Protein AF-A0A941YBX8-F1 (afdb_monomer_lite)

Secondary structure (DSSP, 8-state):
--HHHHHHHHHHH-TTPPS--SSS----GGGS----SSHHHHHHHHHHTT-HHHHHHHHGGGTTSHHHHHHHHHHHHHHT-HHHHHHHHHHTHHHHHHHT--HHHHHHHHHH-S-HHHHSHHHHHHHHHHHHHHHHHHH-

Foldseek 3Di:
DALVVVVVV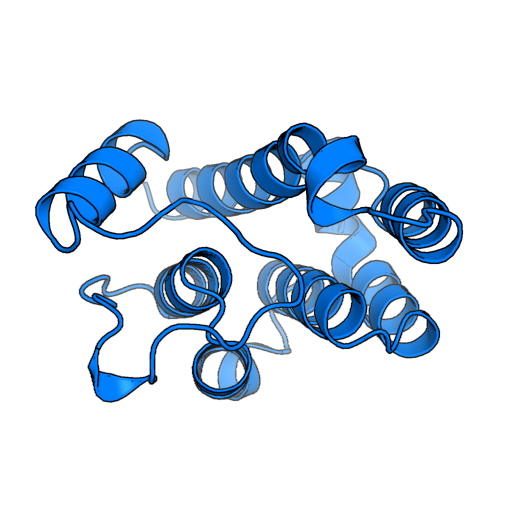QCVLPVPQDWDDLADDFDDLVSQPLVDPDLLSSLLSCNRRVNLPSNCVSLVVVLVDLLSLQSVLSSCLSVVVLVVSVVSVVSNVVLCVQLVHDSNVVSVVSNPDPCCRVPVVVVSVSVSSSSVRVVVVVVD

pLDDT: mean 90.09, std 10.06, range [51.22, 98.38]

Structure (mmCIF, N/CA/C/O backbone):
data_AF-A0A941YBX8-F1
#
_entry.id   AF-A0A941YBX8-F1
#
loop_
_atom_site.group_PDB
_atom_site.id
_atom_site.type_symbol
_atom_site.label_atom_id
_atom_site.label_alt_id
_atom_site.label_comp_id
_atom_site.label_asym_id
_atom_site.label_entity_id
_atom_site.label_seq_id
_atom_site.pdbx_PDB_ins_code
_atom_site.Cartn_x
_atom_site.Cartn_y
_atom_site.Cartn_z
_atom_site.occupancy
_atom_site.B_iso_or_equiv
_atom_site.auth_seq_id
_atom_site.auth_comp_id
_atom_site.auth_asym_id
_atom_site.auth_atom_id
_atom_site.pdbx_PDB_model_num
ATOM 1 N N . MET A 1 1 ? -17.442 2.614 5.579 1.00 88.06 1 MET A N 1
ATOM 2 C CA . MET A 1 1 ? -16.886 3.106 4.300 1.00 88.06 1 MET A CA 1
ATOM 3 C C . MET A 1 1 ? -16.225 1.933 3.589 1.00 88.06 1 MET A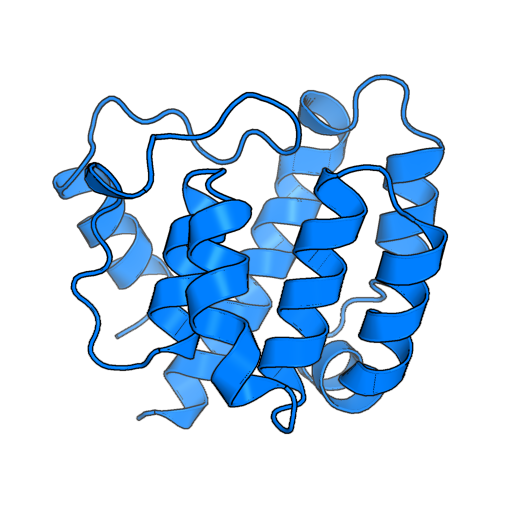 C 1
ATOM 5 O O . MET A 1 1 ? -15.488 1.201 4.234 1.00 88.06 1 MET A O 1
ATOM 9 N N . THR A 1 2 ? -16.488 1.719 2.302 1.00 93.25 2 THR A N 1
ATOM 10 C CA . THR A 1 2 ? -15.805 0.712 1.471 1.00 93.25 2 THR A CA 1
ATOM 11 C C . THR A 1 2 ? -14.582 1.314 0.778 1.00 93.25 2 THR A C 1
ATOM 13 O O . THR A 1 2 ? -14.502 2.527 0.587 1.00 93.25 2 THR A O 1
ATOM 16 N N . VAL A 1 3 ? -13.649 0.476 0.312 1.00 93.88 3 VAL A N 1
ATOM 17 C CA . VAL A 1 3 ? -12.524 0.959 -0.513 1.00 93.88 3 VAL A CA 1
ATOM 18 C C . VAL A 1 3 ? -13.006 1.656 -1.796 1.00 93.88 3 VAL A C 1
ATOM 20 O O . VAL A 1 3 ? -12.366 2.588 -2.275 1.00 93.88 3 VAL A O 1
ATOM 23 N N . GLY A 1 4 ? -14.160 1.248 -2.339 1.00 93.38 4 GLY A N 1
ATOM 24 C CA . GLY A 1 4 ? -14.779 1.898 -3.496 1.00 93.38 4 GLY A CA 1
ATOM 25 C C . GLY A 1 4 ? -15.273 3.313 -3.190 1.00 93.38 4 GLY A C 1
ATOM 26 O O . GLY A 1 4 ? -15.066 4.214 -4.000 1.00 93.38 4 GLY A O 1
ATOM 27 N N . GLU A 1 5 ? -15.874 3.514 -2.015 1.00 93.50 5 GLU A N 1
ATOM 28 C CA . GLU A 1 5 ? -16.304 4.833 -1.531 1.00 93.50 5 GLU A CA 1
ATOM 29 C C . GLU A 1 5 ? -15.100 5.746 -1.285 1.00 93.50 5 GLU A C 1
ATOM 31 O O . GLU A 1 5 ? -15.079 6.859 -1.806 1.00 93.50 5 GLU A O 1
ATOM 36 N N . LEU A 1 6 ? -14.055 5.246 -0.613 1.00 92.44 6 LEU A N 1
ATOM 37 C CA . LEU A 1 6 ? -12.809 5.993 -0.422 1.00 92.44 6 LEU A CA 1
ATOM 38 C C . LEU A 1 6 ? -12.212 6.421 -1.769 1.00 92.44 6 LEU A C 1
ATOM 40 O O . LEU A 1 6 ? -11.900 7.588 -1.975 1.00 92.44 6 LEU A O 1
ATOM 44 N N . LEU A 1 7 ? -12.093 5.502 -2.732 1.00 91.44 7 LEU A N 1
ATOM 45 C CA . LEU A 1 7 ? -11.569 5.836 -4.059 1.00 91.44 7 LEU A CA 1
ATOM 46 C C . LEU A 1 7 ? -12.427 6.879 -4.788 1.00 91.44 7 LEU A C 1
ATOM 48 O O . LEU A 1 7 ? -11.877 7.707 -5.514 1.00 91.44 7 LEU A O 1
ATOM 52 N N . ALA A 1 8 ? -13.750 6.856 -4.617 1.00 91.62 8 ALA A N 1
ATOM 53 C CA . ALA A 1 8 ? -14.631 7.878 -5.176 1.00 91.62 8 ALA A CA 1
ATOM 54 C C . ALA A 1 8 ? -14.384 9.253 -4.532 1.00 91.62 8 ALA A C 1
ATOM 56 O O . ALA A 1 8 ? -14.283 10.245 -5.252 1.00 91.62 8 ALA A O 1
ATOM 57 N N . GLU A 1 9 ? -14.215 9.316 -3.209 1.00 91.94 9 GLU A N 1
ATOM 58 C CA . GLU A 1 9 ? -13.860 10.550 -2.499 1.00 91.94 9 GLU A CA 1
ATOM 59 C C . GLU A 1 9 ? -12.513 11.110 -2.966 1.00 91.94 9 GLU A C 1
ATOM 61 O O . GLU A 1 9 ? -12.423 12.289 -3.314 1.00 91.94 9 GLU A O 1
ATOM 66 N N . LEU A 1 10 ? -11.484 10.263 -3.065 1.00 90.25 10 LEU A N 1
ATOM 67 C CA . LEU A 1 10 ? -10.157 10.673 -3.530 1.00 90.25 10 LEU A CA 1
ATOM 68 C C . LEU A 1 10 ? -10.189 11.192 -4.975 1.00 90.25 10 LEU A C 1
ATOM 70 O O . LEU A 1 10 ? -9.556 12.204 -5.278 1.00 90.25 10 LEU A O 1
ATOM 74 N N . ARG A 1 11 ? -10.959 10.546 -5.862 1.00 88.00 11 ARG A N 1
ATOM 75 C CA . ARG A 1 11 ? -11.161 11.007 -7.248 1.00 88.00 11 ARG A CA 1
ATOM 76 C C . ARG A 1 11 ? -11.889 12.344 -7.312 1.00 88.00 11 ARG A C 1
ATOM 78 O O . ARG A 1 11 ? -11.529 13.181 -8.127 1.00 88.00 11 ARG A O 1
ATOM 85 N N . ASN A 1 12 ? -12.881 12.566 -6.453 1.00 89.75 12 ASN A N 1
ATOM 86 C CA . ASN A 1 12 ? -13.572 13.854 -6.386 1.00 89.75 12 ASN A CA 1
ATOM 87 C C . ASN A 1 12 ? -12.652 14.964 -5.855 1.00 89.75 12 ASN A C 1
ATOM 89 O O . ASN A 1 12 ? -12.717 16.092 -6.337 1.00 89.75 12 ASN A O 1
ATOM 93 N N . ALA A 1 13 ? -11.785 14.650 -4.889 1.00 87.44 13 ALA A N 1
ATOM 94 C CA . ALA A 1 13 ? -10.821 15.598 -4.337 1.00 87.44 13 ALA A CA 1
ATOM 95 C C . ALA A 1 13 ? -9.691 15.945 -5.324 1.00 87.44 13 ALA A C 1
ATOM 97 O O . ALA A 1 13 ? -9.174 17.063 -5.301 1.00 87.44 13 ALA A O 1
ATOM 98 N N . LYS A 1 14 ? -9.294 14.993 -6.178 1.00 85.81 14 LYS A N 1
ATOM 99 C CA . LYS A 1 14 ? -8.211 15.133 -7.164 1.00 85.81 14 LYS A CA 1
ATOM 100 C C . LYS A 1 14 ? -8.602 14.493 -8.509 1.00 85.81 14 LYS A C 1
ATOM 102 O O . LYS A 1 14 ? -8.088 13.426 -8.844 1.00 85.81 14 LYS A O 1
ATOM 107 N N . PRO A 1 15 ? -9.486 15.133 -9.298 1.00 81.69 15 PRO A N 1
ATOM 108 C CA . PRO A 1 15 ? -10.007 14.558 -10.544 1.00 81.69 15 PRO A CA 1
ATOM 109 C C . PRO A 1 15 ? -8.944 14.406 -11.638 1.00 81.69 15 PRO A C 1
ATOM 111 O O . PRO A 1 15 ? -9.043 13.500 -12.461 1.00 81.69 15 PRO A O 1
ATOM 114 N N . ASP A 1 16 ? -7.911 15.251 -11.614 1.00 78.12 16 ASP A N 1
ATOM 115 C CA . ASP A 1 16 ? -6.812 15.231 -12.586 1.00 78.12 16 ASP A CA 1
ATOM 116 C C . ASP A 1 16 ? -5.694 14.243 -12.211 1.00 78.12 16 ASP A C 1
ATOM 118 O O . ASP A 1 16 ? -4.711 14.101 -12.940 1.00 78.12 16 ASP A O 1
ATOM 122 N N . PHE A 1 17 ? -5.810 13.559 -11.065 1.00 71.81 17 PHE A N 1
ATOM 123 C CA . PHE A 1 17 ? -4.807 12.591 -10.646 1.00 71.81 17 PHE A CA 1
ATOM 124 C C . PHE A 1 17 ? -4.941 11.287 -11.437 1.00 71.81 17 PHE A C 1
ATOM 126 O O . PHE A 1 17 ? -5.961 10.594 -11.373 1.00 71.81 17 PHE A O 1
ATOM 133 N N . VAL A 1 18 ? -3.874 10.924 -12.146 1.00 64.88 18 VAL A N 1
ATOM 134 C CA . VAL A 1 18 ? -3.770 9.632 -12.827 1.00 64.88 18 VAL A CA 1
ATOM 135 C C . VAL A 1 18 ? -3.393 8.565 -11.791 1.00 64.88 18 VAL A C 1
ATOM 137 O O . VAL A 1 18 ? -2.388 8.737 -11.102 1.00 64.88 18 VAL A O 1
ATOM 140 N N . PRO A 1 19 ? -4.181 7.482 -11.641 1.00 61.50 19 PRO A N 1
ATOM 141 C CA . PRO A 1 19 ? -3.970 6.501 -10.587 1.00 61.50 19 PRO A CA 1
ATOM 142 C C . PRO A 1 19 ? -2.589 5.853 -10.611 1.00 61.50 19 PRO A C 1
ATOM 144 O O . PRO A 1 19 ? -2.042 5.571 -11.671 1.00 61.50 19 PRO A O 1
ATOM 147 N N . PHE A 1 20 ? -2.120 5.584 -9.394 1.00 58.66 20 PHE A N 1
ATOM 148 C CA . PHE A 1 20 ? -0.992 4.762 -8.990 1.00 58.66 20 PHE A CA 1
ATOM 149 C C . PHE A 1 20 ? 0.176 4.658 -9.991 1.00 58.66 20 PHE A C 1
ATOM 151 O O . PHE A 1 20 ? 0.223 3.746 -10.810 1.00 58.66 20 PHE A O 1
ATOM 158 N N . GLN A 1 21 ? 1.148 5.568 -9.856 1.00 61.72 21 GLN A N 1
ATOM 159 C CA . GLN A 1 21 ? 2.462 5.465 -10.496 1.00 61.72 21 GLN A CA 1
ATOM 160 C C . GLN A 1 21 ? 3.488 4.969 -9.464 1.00 61.72 21 GLN A C 1
ATOM 162 O O . GLN A 1 21 ? 3.851 5.730 -8.565 1.00 61.72 21 GLN A O 1
ATOM 167 N N . PRO A 1 22 ? 3.912 3.695 -9.524 1.00 55.44 22 PRO A N 1
ATOM 168 C CA . PRO A 1 22 ? 4.816 3.113 -8.538 1.00 55.44 22 PRO A CA 1
ATOM 169 C C . PRO A 1 22 ? 6.157 3.848 -8.376 1.00 55.44 22 PRO A C 1
ATOM 171 O O . PRO A 1 22 ? 6.640 3.889 -7.246 1.00 55.44 22 PRO A O 1
ATOM 174 N N . TYR A 1 23 ? 6.720 4.452 -9.438 1.00 55.50 23 TYR A N 1
ATOM 175 C CA . TYR A 1 23 ? 8.088 5.018 -9.430 1.00 55.50 23 TYR A CA 1
ATOM 176 C C . TYR A 1 23 ? 8.222 6.494 -9.861 1.00 55.50 23 TYR A C 1
ATOM 178 O O . TYR A 1 23 ? 9.337 7.016 -9.920 1.00 55.50 23 TYR A O 1
ATOM 186 N N . VAL A 1 24 ? 7.129 7.198 -10.165 1.00 56.12 24 VAL A N 1
ATOM 187 C CA . VAL A 1 24 ? 7.177 8.628 -10.533 1.00 56.12 24 VAL A CA 1
ATOM 188 C C . VAL A 1 24 ? 7.023 9.497 -9.286 1.00 56.12 24 VAL A C 1
ATOM 190 O O . VAL A 1 24 ? 6.292 9.135 -8.369 1.00 56.12 24 VAL A O 1
ATOM 193 N N . CYS A 1 25 ? 7.719 10.644 -9.265 1.00 51.22 25 CYS A N 1
ATOM 194 C CA . CYS A 1 25 ? 7.599 11.691 -8.246 1.00 51.22 25 CYS A CA 1
ATOM 195 C C . CYS A 1 25 ? 6.118 11.942 -7.926 1.00 51.22 25 CYS A C 1
ATOM 197 O O . CYS A 1 25 ? 5.393 12.499 -8.755 1.00 51.22 25 CYS A O 1
ATOM 199 N N . GLY A 1 26 ? 5.665 11.466 -6.765 1.00 63.38 26 GLY A N 1
ATOM 200 C CA . GLY A 1 26 ? 4.279 11.620 -6.354 1.00 63.38 26 GLY A CA 1
ATOM 201 C C . GLY A 1 26 ? 3.914 13.066 -6.083 1.00 63.38 26 GLY A C 1
ATOM 202 O O . GLY A 1 26 ? 4.753 13.972 -6.103 1.00 63.38 26 GLY A O 1
ATOM 203 N N . MET A 1 27 ? 2.628 13.289 -5.815 1.00 74.25 27 MET A N 1
ATOM 204 C CA . MET A 1 27 ? 2.185 14.611 -5.384 1.00 74.25 27 MET A CA 1
ATOM 205 C C . MET A 1 27 ? 2.949 15.051 -4.126 1.00 74.25 27 MET A C 1
ATOM 207 O O . MET A 1 27 ? 3.176 14.227 -3.239 1.00 74.25 27 MET A O 1
ATOM 211 N N . PRO A 1 28 ? 3.311 16.342 -4.005 1.00 78.81 28 PRO A N 1
ATOM 212 C CA . PRO A 1 28 ? 3.857 16.871 -2.764 1.00 78.81 28 PRO A CA 1
ATOM 213 C C . PRO A 1 28 ? 2.918 16.574 -1.593 1.00 78.81 28 PRO A C 1
ATOM 215 O O . PRO A 1 28 ? 1.701 16.688 -1.731 1.00 78.81 28 PRO A O 1
ATOM 218 N N . THR A 1 29 ? 3.476 16.279 -0.420 1.00 81.38 29 THR A N 1
ATOM 219 C CA . THR A 1 29 ? 2.713 15.940 0.793 1.00 81.38 29 THR A CA 1
ATOM 220 C C . THR A 1 29 ? 1.601 16.936 1.113 1.00 81.38 29 THR A C 1
ATOM 222 O O . THR A 1 29 ? 0.499 16.534 1.475 1.00 81.38 29 THR A O 1
ATOM 225 N N . ALA A 1 30 ? 1.852 18.235 0.917 1.00 82.62 30 ALA A N 1
ATOM 226 C CA . ALA A 1 30 ? 0.874 19.299 1.158 1.00 82.62 30 ALA A CA 1
ATOM 227 C C . ALA A 1 30 ? -0.376 19.223 0.257 1.00 82.62 30 ALA A C 1
ATOM 229 O O . ALA A 1 30 ? -1.411 19.786 0.606 1.00 82.62 30 ALA A O 1
ATOM 230 N N . ASP A 1 31 ? -0.287 18.531 -0.880 1.00 83.69 31 ASP A N 1
ATOM 231 C CA . ASP A 1 31 ? -1.359 18.418 -1.865 1.00 83.69 31 ASP A CA 1
ATOM 232 C C . ASP A 1 31 ? -2.156 17.112 -1.744 1.00 83.69 31 ASP A C 1
ATOM 234 O O . ASP A 1 31 ? -3.164 16.959 -2.439 1.00 83.69 31 ASP A O 1
ATOM 238 N N . VAL A 1 32 ? -1.745 16.174 -0.887 1.00 84.31 32 VAL A N 1
ATOM 239 C CA . VAL A 1 32 ? -2.425 14.886 -0.703 1.00 84.31 32 VAL A CA 1
ATOM 240 C C . VAL A 1 32 ? -3.687 15.071 0.163 1.00 84.31 32 VAL A C 1
ATOM 242 O O . VAL A 1 32 ? -3.598 15.582 1.279 1.00 84.31 32 VAL A O 1
ATOM 245 N N . PRO A 1 33 ? -4.884 14.641 -0.288 1.00 85.50 33 PRO A N 1
ATOM 246 C CA . PRO A 1 33 ? -6.121 14.775 0.482 1.00 85.50 33 PRO A CA 1
ATOM 247 C C . PRO A 1 33 ? -6.233 13.689 1.568 1.00 85.50 33 PRO A C 1
ATOM 249 O O . PRO A 1 33 ? -6.987 12.728 1.444 1.00 85.50 33 PRO A O 1
ATOM 252 N N . THR A 1 34 ? -5.493 13.837 2.664 1.00 74.88 34 THR A N 1
ATOM 253 C CA . THR A 1 34 ? -5.409 12.849 3.757 1.00 74.88 34 THR A CA 1
ATOM 254 C C . THR A 1 34 ? -6.523 12.995 4.801 1.00 74.88 34 THR A C 1
ATOM 256 O O . THR A 1 34 ? -6.288 12.746 5.979 1.00 74.88 34 THR A O 1
ATOM 259 N N . GLY A 1 35 ? -7.720 13.453 4.423 1.00 77.56 35 GLY A N 1
ATOM 260 C CA . GLY A 1 35 ? -8.793 13.873 5.346 1.00 77.56 35 GLY A CA 1
ATOM 261 C C . GLY A 1 35 ? -9.433 12.775 6.213 1.00 77.56 35 GLY A C 1
ATOM 262 O O . GLY A 1 35 ? -10.543 12.970 6.693 1.00 77.56 35 GLY A O 1
ATOM 263 N N . HIS A 1 36 ? -8.778 11.627 6.391 1.00 86.69 36 HIS A N 1
ATOM 264 C CA . HIS A 1 36 ? -9.274 10.489 7.153 1.00 86.69 36 HIS A CA 1
ATOM 265 C C . HIS A 1 36 ? -8.701 10.481 8.583 1.00 86.69 36 HIS A C 1
ATOM 267 O O . HIS A 1 36 ? -7.505 10.698 8.776 1.00 86.69 36 HIS A O 1
ATOM 273 N N . ASP A 1 37 ? -9.521 10.176 9.590 1.00 89.50 37 ASP A N 1
ATOM 274 C CA . ASP A 1 37 ? -9.094 10.212 11.000 1.00 89.50 37 ASP A CA 1
ATOM 275 C C . ASP A 1 37 ? -8.077 9.104 11.346 1.00 89.50 37 ASP A C 1
ATOM 277 O O . ASP A 1 37 ? -7.131 9.311 12.113 1.00 89.50 37 ASP A O 1
ATOM 281 N N . ASP A 1 38 ? -8.226 7.924 10.738 1.00 93.56 38 ASP A N 1
ATOM 282 C CA . ASP A 1 38 ? -7.304 6.796 10.917 1.00 93.56 38 ASP A CA 1
ATOM 283 C C . ASP A 1 38 ? -5.924 7.056 10.264 1.00 93.56 38 ASP A C 1
ATOM 285 O O . ASP A 1 38 ? -5.851 7.243 9.045 1.00 93.56 38 ASP A O 1
ATOM 289 N N . PRO A 1 39 ? -4.814 7.047 11.030 1.00 93.50 39 PRO A N 1
ATOM 290 C CA . PRO A 1 39 ? -3.476 7.340 10.508 1.00 93.50 39 PRO A CA 1
ATOM 291 C C . PRO A 1 39 ? -2.968 6.291 9.508 1.00 93.50 39 PRO A C 1
ATOM 293 O O . PRO A 1 39 ? -2.247 6.641 8.577 1.00 93.50 39 PRO A O 1
ATOM 296 N N . MET A 1 40 ? -3.389 5.028 9.635 1.00 95.25 40 MET A N 1
ATOM 297 C CA . MET A 1 40 ? -3.028 3.985 8.672 1.00 95.25 40 MET A CA 1
ATOM 298 C C . MET A 1 40 ? -3.692 4.237 7.309 1.00 95.25 40 MET A C 1
ATOM 300 O O . MET A 1 40 ? -3.048 4.108 6.267 1.00 95.25 40 MET A O 1
ATOM 304 N N . LEU A 1 41 ? -4.956 4.672 7.292 1.00 95.94 41 LEU A N 1
ATOM 305 C CA . LEU A 1 41 ? -5.617 5.092 6.054 1.00 95.94 41 LEU A CA 1
ATOM 306 C C . LEU A 1 41 ? -5.017 6.379 5.475 1.00 95.94 41 LEU A C 1
ATOM 308 O O . LEU A 1 41 ? -4.870 6.464 4.258 1.00 95.94 41 LEU A O 1
ATOM 312 N N . ARG A 1 42 ? -4.569 7.334 6.303 1.00 95.31 42 ARG A N 1
ATOM 313 C CA . ARG A 1 42 ? -3.800 8.497 5.817 1.00 95.31 42 ARG A CA 1
ATOM 314 C C . ARG A 1 42 ? -2.510 8.084 5.117 1.00 95.31 42 ARG A C 1
ATOM 316 O O . ARG A 1 42 ? -2.260 8.539 4.003 1.00 95.31 42 ARG A O 1
ATOM 323 N N . ALA A 1 43 ? -1.738 7.180 5.718 1.00 95.00 43 ALA A N 1
ATOM 324 C CA . ALA A 1 43 ? -0.546 6.619 5.089 1.00 95.00 43 ALA A CA 1
ATOM 325 C C . ALA A 1 43 ? -0.876 5.933 3.754 1.00 95.00 43 ALA A C 1
ATOM 327 O O . ALA A 1 43 ? -0.220 6.178 2.743 1.00 95.00 43 ALA A O 1
ATOM 328 N N . ALA A 1 44 ? -1.929 5.110 3.719 1.00 94.94 44 ALA A N 1
ATOM 329 C CA . ALA A 1 44 ? -2.349 4.432 2.497 1.00 94.94 44 ALA A CA 1
ATOM 330 C C . ALA A 1 44 ? -2.752 5.425 1.394 1.00 94.94 44 ALA A C 1
ATOM 332 O O . ALA A 1 44 ? -2.445 5.185 0.227 1.00 94.94 44 ALA A O 1
ATOM 333 N N . ILE A 1 45 ? -3.382 6.550 1.745 1.00 94.25 45 ILE A N 1
ATOM 334 C CA . ILE A 1 45 ? -3.717 7.628 0.806 1.00 94.25 45 ILE A CA 1
ATOM 335 C C . ILE A 1 45 ? -2.446 8.271 0.233 1.00 94.25 45 ILE A C 1
ATOM 337 O O . ILE A 1 45 ? -2.352 8.415 -0.984 1.00 94.25 45 ILE A O 1
ATOM 341 N N . HIS A 1 46 ? -1.446 8.592 1.060 1.00 92.50 46 HIS A N 1
ATOM 342 C CA . HIS A 1 46 ? -0.148 9.074 0.564 1.00 92.50 46 HIS A CA 1
ATOM 343 C C . HIS A 1 46 ? 0.467 8.092 -0.438 1.00 92.50 46 HIS A C 1
ATOM 345 O O . HIS A 1 46 ? 0.817 8.474 -1.554 1.00 92.50 46 HIS A O 1
ATOM 351 N N . VAL A 1 47 ? 0.476 6.801 -0.096 1.00 91.75 47 VAL A N 1
ATOM 352 C CA . VAL A 1 47 ? 0.917 5.730 -0.994 1.00 91.75 47 VAL A CA 1
ATOM 353 C C . VAL A 1 47 ? 0.103 5.723 -2.297 1.00 91.75 47 VAL A C 1
ATOM 355 O O . VAL A 1 47 ? 0.684 5.624 -3.374 1.00 91.75 47 VAL A O 1
ATOM 358 N N . TYR A 1 48 ? -1.220 5.866 -2.262 1.00 90.69 48 TYR A N 1
ATOM 359 C CA . TYR A 1 48 ? -2.045 5.923 -3.478 1.00 90.69 48 TYR A CA 1
ATOM 360 C C . TYR A 1 48 ? -1.653 7.080 -4.412 1.00 90.69 48 TYR A C 1
ATOM 362 O O . TYR A 1 48 ? -1.636 6.906 -5.632 1.00 90.69 48 TYR A O 1
ATOM 370 N N . PHE A 1 49 ? -1.286 8.227 -3.837 1.00 88.75 49 PHE A N 1
ATOM 371 C CA . PHE A 1 49 ? -0.876 9.427 -4.568 1.00 88.75 49 PHE A CA 1
ATOM 372 C C . PHE A 1 49 ? 0.624 9.505 -4.900 1.00 88.75 49 PHE A C 1
ATOM 374 O O . PHE A 1 49 ? 1.082 10.497 -5.471 1.00 88.75 49 PHE A O 1
ATOM 381 N N . GLY A 1 50 ? 1.376 8.450 -4.575 1.00 86.75 50 GLY A N 1
ATOM 382 C CA . GLY A 1 50 ? 2.810 8.355 -4.834 1.00 86.75 50 GLY A CA 1
ATOM 383 C C . GLY A 1 50 ? 3.682 9.149 -3.860 1.00 86.75 50 GLY A C 1
ATOM 384 O O . GLY A 1 50 ? 4.848 9.346 -4.156 1.00 86.75 50 GLY A O 1
ATOM 385 N N . ASP A 1 51 ? 3.155 9.622 -2.731 1.00 89.12 51 ASP A N 1
ATOM 386 C CA . ASP A 1 51 ? 3.924 10.361 -1.724 1.00 89.12 51 ASP A CA 1
ATOM 387 C C . ASP A 1 51 ? 4.533 9.401 -0.690 1.00 89.12 51 ASP A C 1
ATOM 389 O O . ASP A 1 51 ? 3.949 9.132 0.360 1.00 89.12 51 ASP A O 1
ATOM 393 N N . GLN A 1 52 ? 5.706 8.838 -0.987 1.00 88.56 52 GLN A N 1
ATOM 394 C CA . GLN A 1 52 ? 6.380 7.908 -0.072 1.00 88.56 52 GLN A CA 1
ATOM 395 C C . GLN A 1 52 ? 6.802 8.598 1.234 1.00 88.56 52 GLN A C 1
ATOM 397 O O . GLN A 1 52 ? 6.682 7.997 2.298 1.00 88.56 52 GLN A O 1
ATOM 402 N N . ASN A 1 53 ? 7.236 9.862 1.174 1.00 89.31 53 ASN A N 1
ATOM 403 C CA . ASN A 1 53 ? 7.694 10.608 2.350 1.00 89.31 53 ASN A CA 1
ATOM 404 C C . ASN A 1 53 ? 6.549 10.860 3.335 1.00 89.31 53 ASN A C 1
ATOM 406 O O . ASN A 1 53 ? 6.662 10.505 4.507 1.00 89.31 53 ASN A O 1
ATOM 410 N N . GLY A 1 54 ? 5.420 11.392 2.856 1.00 91.50 54 GLY A N 1
ATOM 411 C CA . GLY A 1 54 ? 4.243 11.580 3.702 1.00 91.50 54 GLY A CA 1
ATOM 412 C C . GLY A 1 54 ? 3.714 10.258 4.255 1.00 91.50 54 GLY A C 1
ATOM 413 O O . GLY A 1 54 ? 3.276 10.200 5.402 1.00 91.50 54 GLY A O 1
ATOM 414 N N . ALA A 1 55 ? 3.812 9.167 3.487 1.00 92.50 55 ALA A N 1
ATOM 415 C CA . ALA A 1 55 ? 3.455 7.844 3.983 1.00 92.50 55 ALA A CA 1
ATOM 416 C C . ALA A 1 55 ? 4.374 7.376 5.124 1.00 92.50 55 ALA A C 1
ATOM 418 O O . ALA A 1 55 ? 3.860 6.934 6.152 1.00 92.50 55 ALA A O 1
ATOM 419 N N . HIS A 1 56 ? 5.699 7.502 4.982 1.00 92.00 56 HIS A N 1
ATOM 420 C CA . HIS A 1 56 ? 6.660 7.175 6.046 1.00 92.00 56 HIS A CA 1
ATOM 421 C C . HIS A 1 56 ? 6.385 7.977 7.323 1.00 92.00 56 HIS A C 1
ATOM 423 O O . HIS A 1 56 ? 6.311 7.384 8.399 1.00 92.00 56 HIS A O 1
ATOM 429 N N . ASP A 1 57 ? 6.134 9.285 7.210 1.00 93.12 57 ASP A N 1
ATOM 430 C CA . ASP A 1 57 ? 5.829 10.155 8.357 1.00 93.12 57 ASP A CA 1
ATOM 431 C C . ASP A 1 57 ? 4.583 9.689 9.133 1.00 93.12 57 ASP A C 1
ATOM 433 O O . ASP A 1 57 ? 4.549 9.735 10.366 1.00 93.12 57 ASP A O 1
ATOM 437 N N . GLN A 1 58 ? 3.546 9.218 8.428 1.00 94.31 58 GLN A N 1
ATOM 438 C CA . GLN A 1 58 ? 2.344 8.671 9.068 1.00 94.31 58 GLN A CA 1
ATOM 439 C C . GLN A 1 58 ? 2.577 7.284 9.692 1.00 94.31 58 GLN A C 1
ATOM 441 O O . GLN A 1 58 ? 1.913 6.944 10.674 1.00 94.31 58 GLN A O 1
ATOM 446 N N . LEU A 1 59 ? 3.480 6.474 9.129 1.00 93.50 59 LEU A N 1
ATOM 447 C CA . LEU A 1 59 ? 3.704 5.083 9.539 1.00 93.50 59 LEU A CA 1
ATOM 448 C C . LEU A 1 59 ? 4.699 4.914 10.681 1.00 93.50 59 LEU A C 1
ATOM 450 O O . LEU A 1 59 ? 4.534 3.989 11.474 1.00 93.50 59 LEU A O 1
ATOM 454 N N . GLN A 1 60 ? 5.673 5.812 10.816 1.00 89.88 60 GLN A N 1
ATOM 455 C CA . GLN A 1 60 ? 6.680 5.756 11.875 1.00 89.88 60 GLN A CA 1
ATOM 456 C C . GLN A 1 60 ? 6.096 5.580 13.300 1.00 89.88 60 GLN A C 1
ATOM 458 O O . GLN A 1 60 ? 6.604 4.753 14.058 1.00 89.88 60 GLN A O 1
ATOM 463 N N . PRO A 1 61 ? 5.006 6.266 13.714 1.00 93.94 61 PRO A N 1
ATOM 464 C CA . PRO A 1 61 ? 4.398 6.023 15.027 1.00 93.94 61 PRO A CA 1
ATOM 465 C C . PRO A 1 61 ? 3.590 4.713 15.119 1.00 93.94 61 PRO A C 1
ATOM 467 O O . PRO A 1 61 ? 3.135 4.357 16.207 1.00 93.94 61 PRO A O 1
ATOM 470 N N . LEU A 1 62 ? 3.375 4.011 14.003 1.00 94.06 62 LEU A N 1
ATOM 471 C CA . LEU A 1 62 ? 2.526 2.824 13.885 1.00 94.06 62 LEU A CA 1
ATOM 472 C C . LEU A 1 62 ? 3.312 1.527 13.655 1.00 94.06 62 LEU A C 1
ATOM 474 O O . LEU A 1 62 ? 2.682 0.495 13.464 1.00 94.06 62 LEU A O 1
ATOM 478 N N . GLU A 1 63 ? 4.647 1.530 13.687 1.00 88.69 63 GLU A N 1
ATOM 479 C CA . GLU A 1 63 ? 5.485 0.370 13.315 1.00 88.69 63 GLU A CA 1
ATOM 480 C C . GLU A 1 63 ? 5.156 -0.934 14.072 1.00 88.69 63 GLU A C 1
ATOM 482 O O . GLU A 1 63 ? 5.385 -2.029 13.559 1.00 88.69 63 GLU A O 1
ATOM 487 N N . ALA A 1 64 ? 4.560 -0.844 15.267 1.00 91.06 64 ALA A N 1
ATOM 488 C CA . ALA A 1 64 ? 4.079 -2.005 16.023 1.00 91.06 64 ALA A CA 1
ATOM 489 C C . ALA A 1 64 ? 2.849 -2.700 15.394 1.00 91.06 64 ALA A C 1
ATOM 491 O O . ALA A 1 64 ? 2.508 -3.821 15.778 1.00 91.06 64 ALA A O 1
ATOM 492 N N . MET A 1 65 ? 2.163 -2.045 14.455 1.00 95.12 65 MET A N 1
ATOM 493 C CA . MET A 1 65 ? 1.016 -2.582 13.730 1.00 95.12 65 MET A CA 1
ATOM 494 C C . MET A 1 65 ? 1.483 -3.402 12.517 1.00 95.12 65 MET A C 1
ATOM 496 O O . MET A 1 65 ? 2.225 -2.892 11.671 1.00 95.12 65 MET A O 1
ATOM 500 N N . PRO A 1 66 ? 1.010 -4.649 12.354 1.00 96.38 66 PRO A N 1
ATOM 501 C CA . PRO A 1 66 ? 1.349 -5.461 11.188 1.00 96.38 66 PRO A CA 1
ATOM 502 C C . PRO A 1 66 ? 0.949 -4.821 9.847 1.00 96.38 66 PRO A C 1
ATOM 504 O O . PRO A 1 66 ? 1.656 -4.987 8.856 1.00 96.38 66 PRO A O 1
ATOM 507 N N . GLU A 1 67 ? -0.157 -4.073 9.799 1.00 97.19 67 GLU A N 1
ATOM 508 C CA . GLU A 1 67 ? -0.610 -3.338 8.612 1.00 97.19 67 GLU A CA 1
ATOM 509 C C . GLU A 1 67 ? 0.376 -2.232 8.221 1.00 97.19 67 GLU A C 1
ATOM 511 O O . GLU A 1 67 ? 0.670 -2.064 7.038 1.00 97.19 67 GLU A O 1
ATOM 516 N N . ALA A 1 68 ? 0.926 -1.522 9.212 1.00 96.94 68 ALA A N 1
ATOM 517 C CA . ALA A 1 68 ? 1.924 -0.481 8.993 1.00 96.94 68 ALA A CA 1
ATOM 518 C C . ALA A 1 68 ? 3.230 -1.074 8.449 1.00 96.94 68 ALA A C 1
ATOM 520 O O . ALA A 1 68 ? 3.776 -0.573 7.468 1.00 96.94 68 ALA A O 1
ATOM 521 N N . SER A 1 69 ? 3.669 -2.207 9.012 1.00 97.69 69 SER A N 1
ATOM 522 C CA . SER A 1 69 ? 4.786 -2.984 8.460 1.00 97.69 69 SER A CA 1
ATOM 523 C C . SER A 1 69 ? 4.519 -3.414 7.012 1.00 97.69 69 SER A C 1
ATOM 525 O O . SER A 1 69 ? 5.400 -3.304 6.166 1.00 97.69 69 SER A O 1
ATOM 527 N N . TYR A 1 70 ? 3.302 -3.860 6.679 1.00 98.38 70 TYR A N 1
ATOM 528 C CA . TYR A 1 70 ? 2.972 -4.233 5.299 1.00 98.38 70 TYR A CA 1
ATOM 529 C C . TYR A 1 70 ? 3.101 -3.034 4.348 1.00 98.38 70 TYR A C 1
ATOM 531 O O . TYR A 1 70 ? 3.692 -3.152 3.273 1.00 98.38 70 TYR A O 1
ATOM 539 N N . LEU A 1 71 ? 2.580 -1.867 4.742 1.00 97.31 71 LEU A N 1
ATOM 540 C CA . LEU A 1 71 ? 2.635 -0.664 3.914 1.00 97.31 71 LEU A CA 1
ATOM 541 C C . LEU A 1 71 ? 4.062 -0.114 3.768 1.00 97.31 71 LEU A C 1
ATOM 543 O O . LEU A 1 71 ? 4.411 0.318 2.673 1.00 97.31 71 LEU A O 1
ATOM 547 N N . HIS A 1 72 ? 4.918 -0.226 4.792 1.00 96.62 72 HIS A N 1
ATOM 548 C CA . HIS A 1 72 ? 6.361 0.025 4.652 1.00 96.62 72 HIS A CA 1
ATOM 549 C C . HIS A 1 72 ? 7.003 -0.875 3.592 1.00 96.62 72 HIS A C 1
ATOM 551 O O . HIS A 1 72 ? 7.791 -0.399 2.775 1.00 96.62 72 HIS A O 1
ATOM 557 N N . GLY A 1 73 ? 6.627 -2.158 3.550 1.00 96.94 73 GLY A N 1
ATOM 558 C CA . GLY A 1 73 ? 7.069 -3.076 2.500 1.00 96.94 73 GLY A CA 1
ATOM 559 C C . GLY A 1 73 ? 6.681 -2.592 1.099 1.00 96.94 73 GLY A C 1
ATOM 560 O O . GLY A 1 73 ? 7.521 -2.559 0.197 1.00 96.94 73 GLY A O 1
ATOM 561 N N . ILE A 1 74 ? 5.434 -2.135 0.922 1.00 95.81 74 ILE A N 1
ATOM 562 C CA . ILE A 1 74 ? 4.966 -1.542 -0.343 1.00 95.81 74 ILE A CA 1
ATOM 563 C C . ILE A 1 74 ? 5.809 -0.316 -0.716 1.00 95.81 74 ILE A C 1
ATOM 565 O O . ILE A 1 74 ? 6.186 -0.175 -1.881 1.00 95.81 74 ILE A O 1
ATOM 569 N N . ILE A 1 75 ? 6.099 0.565 0.245 1.00 94.25 75 ILE A N 1
ATOM 570 C CA . ILE A 1 75 ? 6.871 1.790 0.011 1.00 94.25 75 ILE A CA 1
ATOM 571 C C . ILE A 1 75 ? 8.301 1.460 -0.427 1.00 94.25 75 ILE A C 1
ATOM 573 O O . ILE A 1 75 ? 8.720 1.904 -1.492 1.00 94.25 75 ILE A O 1
ATOM 577 N N . HIS A 1 76 ? 9.022 0.611 0.305 1.00 95.00 76 HIS A N 1
ATOM 578 C CA . HIS A 1 76 ? 10.394 0.255 -0.065 1.00 95.00 76 HIS A CA 1
ATOM 579 C C . HIS A 1 76 ? 10.479 -0.481 -1.407 1.00 95.00 76 HIS A C 1
ATOM 581 O O . HIS A 1 76 ? 11.410 -0.249 -2.179 1.00 95.00 76 HIS A O 1
ATOM 587 N N . ARG A 1 77 ? 9.475 -1.300 -1.761 1.00 95.00 77 ARG A N 1
ATOM 588 C CA . ARG A 1 77 ? 9.405 -1.910 -3.100 1.00 95.00 77 ARG A CA 1
ATOM 589 C C . ARG A 1 77 ? 9.316 -0.847 -4.201 1.00 95.00 77 ARG A C 1
ATOM 591 O O . ARG A 1 77 ? 9.937 -1.002 -5.251 1.00 95.00 77 ARG A O 1
ATOM 598 N N . ARG A 1 78 ? 8.580 0.240 -3.961 1.00 89.75 78 ARG A N 1
ATOM 599 C CA . ARG A 1 78 ? 8.471 1.399 -4.868 1.00 89.75 78 ARG A CA 1
ATOM 600 C C . ARG A 1 78 ? 9.707 2.296 -4.876 1.00 89.75 78 ARG A C 1
ATOM 602 O O . ARG A 1 78 ? 9.925 3.024 -5.829 1.00 89.75 78 ARG A O 1
ATOM 609 N N . GLU A 1 79 ? 10.537 2.239 -3.847 1.00 89.69 79 GLU A N 1
ATOM 610 C CA . GLU A 1 79 ? 11.833 2.932 -3.818 1.00 89.69 79 GLU A CA 1
ATOM 611 C C . GLU A 1 79 ? 12.947 2.111 -4.495 1.00 89.69 79 GLU A C 1
ATOM 613 O O . GLU A 1 79 ? 14.055 2.60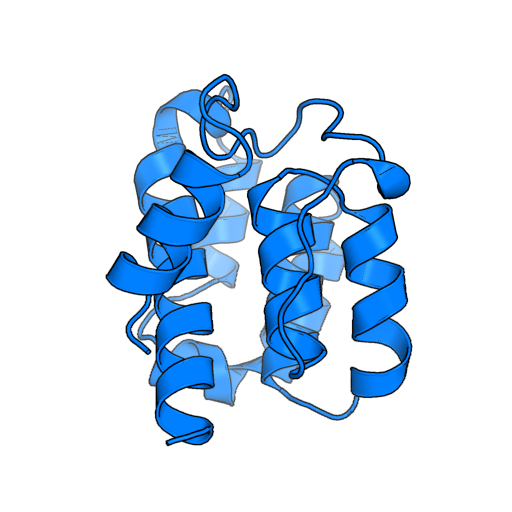6 -4.691 1.00 89.69 79 GLU A O 1
ATOM 618 N N . GLY A 1 80 ? 12.668 0.852 -4.857 1.00 91.12 80 GLY A N 1
ATOM 619 C CA . GLY A 1 80 ? 13.658 -0.089 -5.388 1.00 91.12 80 GLY A CA 1
ATOM 620 C C . GLY A 1 80 ? 14.519 -0.762 -4.311 1.00 91.12 80 GLY A C 1
ATOM 621 O O . GLY A 1 80 ? 15.433 -1.518 -4.640 1.00 91.12 80 GLY A O 1
ATOM 622 N N . ASP A 1 81 ? 14.221 -0.544 -3.026 1.00 95.19 81 ASP A N 1
ATOM 623 C CA . ASP A 1 81 ? 14.869 -1.214 -1.895 1.00 95.19 81 ASP A CA 1
ATOM 624 C C . ASP A 1 81 ? 14.183 -2.559 -1.598 1.00 95.19 81 ASP A C 1
ATOM 626 O O . ASP A 1 81 ? 13.506 -2.766 -0.587 1.00 95.19 81 ASP A O 1
ATOM 630 N N . PHE A 1 82 ? 14.326 -3.499 -2.534 1.00 96.44 82 PHE A N 1
ATOM 631 C CA . PHE A 1 82 ? 13.632 -4.792 -2.496 1.00 96.44 82 PHE A CA 1
ATOM 632 C C . PHE A 1 82 ? 14.013 -5.655 -1.288 1.00 96.44 82 PHE A C 1
ATOM 634 O O . PHE A 1 82 ? 13.185 -6.390 -0.747 1.00 96.44 82 PHE A O 1
ATOM 641 N N . TRP A 1 83 ? 15.266 -5.567 -0.835 1.00 97.75 83 TRP A N 1
ATOM 642 C CA . TRP A 1 83 ? 15.717 -6.327 0.329 1.00 97.75 83 TRP A CA 1
ATOM 643 C C . TRP A 1 83 ? 15.000 -5.868 1.602 1.00 97.75 83 TRP 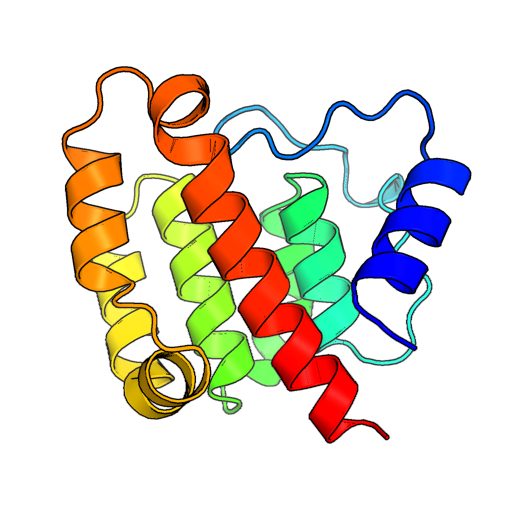A C 1
ATOM 645 O O . TRP A 1 83 ? 14.532 -6.701 2.388 1.00 97.75 83 TRP A O 1
ATOM 655 N N . ASN A 1 84 ? 14.876 -4.553 1.779 1.00 97.75 84 ASN A N 1
ATOM 656 C CA . ASN A 1 84 ? 14.191 -3.965 2.919 1.00 97.75 84 ASN A CA 1
ATOM 657 C C . ASN A 1 84 ? 12.670 -4.135 2.808 1.00 97.75 84 ASN A C 1
ATOM 659 O O . ASN A 1 84 ? 12.015 -4.467 3.794 1.00 97.75 84 ASN A O 1
ATOM 663 N N . ALA A 1 85 ? 12.110 -4.052 1.596 1.00 97.62 85 ALA A N 1
ATOM 664 C CA . ALA A 1 85 ? 10.714 -4.403 1.347 1.00 97.62 85 ALA A CA 1
ATOM 665 C C . ALA A 1 85 ? 10.389 -5.808 1.884 1.00 97.62 85 ALA A C 1
ATOM 667 O O . ALA A 1 85 ? 9.491 -5.977 2.713 1.00 97.62 85 ALA A O 1
ATOM 668 N N . ASN A 1 86 ? 11.199 -6.807 1.516 1.00 98.38 86 ASN A N 1
ATOM 669 C CA . ASN A 1 86 ? 11.042 -8.176 2.004 1.00 98.38 86 ASN A CA 1
ATOM 670 C C . ASN A 1 86 ? 11.247 -8.293 3.524 1.00 98.38 86 ASN A C 1
ATOM 672 O O . ASN A 1 86 ? 10.604 -9.121 4.169 1.00 98.38 86 ASN A O 1
ATOM 676 N N . TYR A 1 87 ? 12.108 -7.474 4.137 1.00 97.88 87 TYR A N 1
ATOM 677 C CA . TYR A 1 87 ? 12.219 -7.414 5.600 1.00 97.88 87 TYR A CA 1
ATOM 678 C C . TYR A 1 87 ? 10.896 -7.029 6.262 1.00 97.88 87 TYR A C 1
ATOM 680 O O . TYR A 1 87 ? 10.441 -7.749 7.156 1.00 97.88 87 TYR A O 1
ATOM 688 N N . TRP A 1 88 ? 10.252 -5.971 5.785 1.00 98.00 88 TRP A N 1
ATOM 689 C CA . TRP A 1 88 ? 8.972 -5.509 6.312 1.00 98.00 88 TRP A CA 1
ATOM 690 C C . TRP A 1 88 ? 7.827 -6.484 6.036 1.00 98.00 88 TRP A C 1
ATOM 692 O O . TRP A 1 88 ? 7.041 -6.792 6.936 1.00 98.00 88 TRP A O 1
ATOM 702 N N . PHE A 1 89 ? 7.782 -7.082 4.844 1.00 98.31 89 PHE A N 1
ATOM 703 C CA . PHE A 1 89 ? 6.791 -8.110 4.527 1.00 98.31 89 PHE A CA 1
ATOM 704 C C . PHE A 1 89 ? 6.903 -9.347 5.425 1.00 98.31 89 PHE A C 1
ATOM 706 O O . PHE A 1 89 ? 5.884 -9.916 5.827 1.00 98.31 89 PHE A O 1
ATOM 713 N N . ARG A 1 90 ? 8.119 -9.727 5.841 1.00 97.88 90 ARG A N 1
ATOM 714 C CA . ARG A 1 90 ? 8.307 -10.800 6.830 1.00 97.88 90 ARG A CA 1
ATOM 715 C C . ARG A 1 90 ? 7.726 -10.452 8.203 1.00 97.88 90 ARG A C 1
ATOM 717 O O . ARG A 1 90 ? 7.185 -11.351 8.848 1.00 97.88 90 ARG A O 1
ATOM 724 N N . GLN A 1 91 ? 7.780 -9.185 8.624 1.00 97.12 91 GLN A N 1
ATOM 725 C CA . GLN A 1 91 ? 7.109 -8.724 9.851 1.00 97.12 91 GLN A CA 1
ATOM 726 C C . GLN A 1 91 ? 5.578 -8.756 9.705 1.00 97.12 91 GLN A C 1
ATOM 72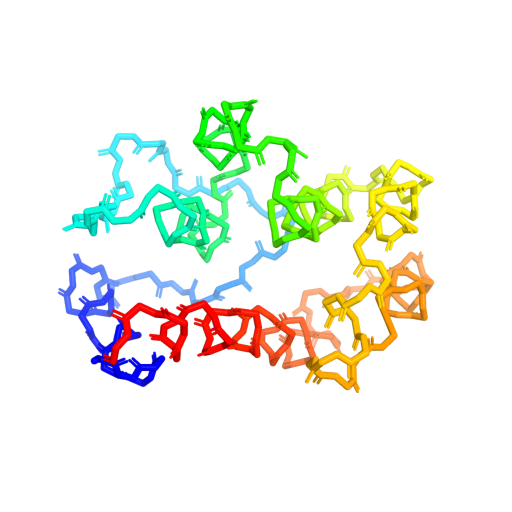8 O O . GLN A 1 91 ? 4.858 -9.039 10.660 1.00 97.12 91 GLN A O 1
ATOM 733 N N . ALA A 1 92 ? 5.073 -8.560 8.484 1.00 97.56 92 ALA A N 1
ATOM 734 C CA . ALA A 1 92 ? 3.650 -8.481 8.167 1.00 97.56 92 ALA A CA 1
ATOM 735 C C . ALA A 1 92 ? 3.026 -9.789 7.630 1.00 97.56 92 ALA A C 1
ATOM 737 O O . ALA A 1 92 ? 1.974 -9.769 6.987 1.00 97.56 92 ALA A O 1
ATOM 738 N N . ARG A 1 93 ? 3.613 -10.962 7.916 1.00 97.25 93 ARG A N 1
ATOM 739 C CA . ARG A 1 93 ? 3.110 -12.269 7.424 1.00 97.25 93 ARG A CA 1
ATOM 740 C C . ARG A 1 93 ? 1.666 -12.588 7.823 1.00 97.25 93 ARG A C 1
ATOM 742 O O . ARG A 1 93 ? 1.004 -13.395 7.171 1.00 97.25 93 ARG A O 1
ATOM 749 N N . SER A 1 94 ? 1.169 -12.040 8.931 1.00 97.81 94 SER A N 1
ATOM 750 C CA . SER A 1 94 ? -0.246 -12.173 9.313 1.00 97.81 94 SER A CA 1
ATOM 751 C C . SER A 1 94 ? -1.171 -11.402 8.371 1.00 97.81 94 SER A C 1
ATOM 753 O O . SER A 1 94 ? -2.267 -11.879 8.093 1.00 97.81 94 SER A O 1
ATOM 755 N N . ILE A 1 95 ? -0.733 -10.251 7.861 1.00 98.25 95 ILE A N 1
ATOM 756 C CA . ILE A 1 95 ? -1.490 -9.427 6.917 1.00 98.25 95 ILE A CA 1
ATOM 757 C C . ILE A 1 95 ? -1.495 -10.070 5.538 1.00 98.25 95 ILE A C 1
ATOM 759 O O . ILE A 1 95 ? -2.574 -10.284 4.998 1.00 98.25 95 ILE A O 1
ATOM 763 N N . ALA A 1 96 ? -0.329 -10.496 5.036 1.00 97.88 96 ALA A N 1
ATOM 764 C CA . ALA A 1 96 ? -0.208 -11.226 3.768 1.00 97.88 96 ALA A CA 1
ATOM 765 C C . ALA A 1 96 ? -1.202 -12.403 3.685 1.00 97.88 96 ALA A C 1
ATOM 767 O O . ALA A 1 96 ? -1.948 -12.550 2.719 1.00 97.88 96 ALA A O 1
ATOM 768 N N . ARG A 1 97 ? -1.303 -13.189 4.768 1.00 97.94 97 ARG A N 1
ATOM 769 C CA . ARG A 1 97 ? -2.262 -14.300 4.879 1.00 97.94 97 ARG A CA 1
ATOM 770 C C . ARG A 1 97 ? -3.726 -13.864 4.889 1.00 97.94 97 ARG A C 1
ATOM 772 O O . ARG A 1 97 ? -4.557 -14.583 4.350 1.00 97.94 97 ARG A O 1
ATOM 779 N N . GLN A 1 98 ? -4.051 -12.734 5.515 1.00 98.00 98 GLN A N 1
ATOM 780 C CA . GLN A 1 98 ? -5.425 -12.228 5.576 1.00 98.00 98 GLN A CA 1
ATOM 781 C C . GLN A 1 98 ? -5.900 -11.666 4.237 1.00 98.00 98 GLN A C 1
ATOM 783 O O . GLN A 1 98 ? -7.060 -11.863 3.881 1.00 98.00 98 GLN A O 1
ATOM 788 N N . ILE A 1 99 ? -5.018 -10.985 3.501 1.00 97.50 99 ILE A N 1
ATOM 789 C CA . ILE A 1 99 ? -5.353 -10.418 2.189 1.00 97.50 99 ILE A CA 1
ATOM 790 C C . ILE A 1 99 ? -5.159 -11.418 1.040 1.00 97.50 99 ILE A C 1
ATOM 792 O O . ILE A 1 99 ? -5.639 -11.173 -0.060 1.00 97.50 99 ILE A O 1
ATOM 796 N N . GLY A 1 100 ? -4.495 -12.551 1.293 1.00 97.50 100 GLY A N 1
ATOM 797 C CA . GLY A 1 100 ? -4.319 -13.631 0.319 1.00 97.50 100 GLY A CA 1
ATOM 798 C C . GLY A 1 100 ? -3.305 -13.319 -0.782 1.00 97.50 100 GLY A C 1
ATOM 799 O O . GLY A 1 100 ? -3.423 -13.861 -1.877 1.00 97.50 100 GLY A O 1
ATOM 800 N N . ILE A 1 101 ? -2.332 -12.450 -0.502 1.00 97.19 101 ILE A N 1
ATOM 801 C CA . ILE A 1 101 ? -1.297 -12.019 -1.450 1.00 97.19 101 ILE A CA 1
ATOM 802 C C . ILE A 1 101 ? 0.065 -12.410 -0.890 1.00 97.19 101 ILE A C 1
ATOM 804 O O . ILE A 1 101 ? 0.310 -12.256 0.308 1.00 97.19 101 ILE A O 1
ATOM 808 N N . ASP A 1 102 ? 0.938 -12.919 -1.758 1.00 97.94 102 ASP A N 1
ATOM 809 C CA . ASP A 1 102 ? 2.353 -13.104 -1.453 1.00 97.94 102 ASP A CA 1
ATOM 810 C C . ASP A 1 102 ? 3.128 -11.840 -1.867 1.00 97.94 102 ASP A C 1
ATOM 812 O O . ASP A 1 102 ? 3.369 -11.620 -3.059 1.00 97.94 102 ASP A O 1
ATOM 816 N N . PRO A 1 103 ? 3.488 -10.966 -0.912 1.00 97.88 103 PRO A N 1
ATOM 817 C CA . PRO A 1 103 ? 4.217 -9.754 -1.244 1.00 97.88 103 PRO A CA 1
ATOM 818 C C . PRO A 1 103 ? 5.670 -10.009 -1.649 1.00 97.88 103 PRO A C 1
ATOM 820 O O . PRO A 1 103 ? 6.237 -9.165 -2.343 1.00 97.88 103 PRO A O 1
ATOM 823 N N . GLU A 1 104 ? 6.287 -11.116 -1.219 1.00 98.00 104 GLU A N 1
ATOM 824 C CA . GLU A 1 104 ? 7.669 -11.445 -1.586 1.00 98.00 104 GLU A CA 1
ATOM 825 C C . GLU A 1 104 ? 7.701 -11.856 -3.078 1.00 98.00 104 GLU A C 1
ATOM 827 O O . GLU A 1 104 ? 8.501 -11.303 -3.832 1.00 98.00 104 GLU A O 1
ATOM 832 N N . ASP A 1 105 ? 6.738 -12.666 -3.551 1.00 98.06 105 ASP A N 1
ATOM 833 C CA . ASP A 1 105 ? 6.545 -12.970 -4.990 1.00 98.06 105 ASP A CA 1
ATOM 834 C C . ASP A 1 105 ? 6.286 -11.704 -5.822 1.00 98.06 105 ASP A C 1
ATOM 836 O O . ASP A 1 105 ? 6.940 -11.462 -6.840 1.00 98.06 105 ASP A O 1
ATOM 840 N N . LEU A 1 106 ? 5.377 -10.832 -5.369 1.00 96.62 106 LEU A N 1
ATOM 841 C CA . LEU A 1 106 ? 5.097 -9.582 -6.078 1.00 96.62 106 LEU A CA 1
ATOM 842 C C . LEU A 1 106 ? 6.330 -8.662 -6.121 1.00 96.62 106 LEU A C 1
ATOM 844 O O . LEU A 1 106 ? 6.541 -7.957 -7.106 1.00 96.62 106 LEU A O 1
ATOM 848 N N . THR A 1 107 ? 7.175 -8.698 -5.087 1.00 97.00 107 THR A N 1
ATOM 849 C CA . THR A 1 107 ? 8.462 -7.987 -5.055 1.00 97.00 107 THR A CA 1
ATOM 850 C C . THR A 1 107 ? 9.440 -8.533 -6.085 1.00 97.00 107 THR A C 1
ATOM 852 O O . THR A 1 107 ? 10.027 -7.746 -6.826 1.00 97.00 107 THR A O 1
ATOM 855 N N . GLU A 1 108 ? 9.574 -9.853 -6.194 1.00 97.19 108 GLU A N 1
ATOM 856 C CA . GLU A 1 108 ? 10.426 -10.487 -7.205 1.00 97.19 108 GLU A CA 1
ATOM 857 C C . GLU A 1 108 ? 9.957 -10.159 -8.629 1.00 97.19 108 GLU A C 1
ATOM 859 O O . GLU A 1 108 ? 10.766 -9.794 -9.485 1.00 97.19 108 GLU A O 1
ATOM 864 N N . ARG A 1 109 ? 8.642 -10.204 -8.877 1.00 96.12 109 ARG A N 1
ATOM 865 C CA . ARG A 1 109 ? 8.043 -9.841 -10.172 1.00 96.12 109 ARG A CA 1
ATOM 866 C C . ARG A 1 109 ? 8.311 -8.386 -10.540 1.00 96.12 109 ARG A C 1
ATOM 868 O O . ARG A 1 109 ? 8.631 -8.102 -11.691 1.00 96.12 109 ARG A O 1
ATOM 875 N N . VAL A 1 110 ? 8.206 -7.476 -9.573 1.00 93.56 110 VAL A N 1
ATOM 876 C CA . VAL A 1 110 ? 8.547 -6.061 -9.761 1.00 93.56 110 VAL A CA 1
ATOM 877 C C . VAL A 1 110 ? 10.035 -5.895 -10.062 1.00 93.56 110 VAL A C 1
ATOM 879 O O . VAL A 1 110 ? 10.378 -5.236 -11.038 1.00 93.56 110 VAL A O 1
ATOM 882 N N . GLN A 1 111 ? 10.914 -6.527 -9.280 1.00 94.44 111 GLN A N 1
ATOM 883 C CA . GLN A 1 111 ? 12.364 -6.450 -9.467 1.00 94.44 111 GLN A CA 1
ATOM 884 C C . GLN A 1 111 ? 12.815 -6.995 -10.833 1.00 94.44 111 GLN A C 1
ATOM 886 O O . GLN A 1 111 ? 13.774 -6.490 -11.415 1.00 94.44 111 GLN A O 1
ATOM 891 N N . ALA A 1 112 ? 12.138 -8.025 -11.345 1.00 95.19 112 ALA A N 1
ATOM 892 C CA . ALA A 1 112 ? 12.421 -8.621 -12.648 1.00 95.19 112 ALA A CA 1
ATOM 893 C C . ALA A 1 112 ? 11.771 -7.872 -13.826 1.00 95.19 112 ALA A C 1
ATOM 895 O O . ALA A 1 112 ? 12.106 -8.145 -14.982 1.00 95.19 112 ALA A O 1
ATOM 896 N N . SER A 1 113 ? 10.828 -6.963 -13.562 1.00 90.81 113 SER A N 1
ATOM 897 C CA . SER A 1 113 ? 10.079 -6.275 -14.609 1.00 90.81 113 SER A CA 1
ATOM 898 C C . SER A 1 113 ? 10.881 -5.107 -15.194 1.00 90.81 113 SER A C 1
ATOM 900 O O . SER A 1 113 ? 11.375 -4.267 -14.443 1.00 90.81 113 SER A O 1
ATOM 902 N N . PRO A 1 114 ? 10.972 -4.980 -16.531 1.00 87.62 114 PRO A N 1
ATOM 903 C CA . PRO A 1 114 ? 11.547 -3.795 -17.166 1.00 87.62 114 PRO A CA 1
ATOM 904 C C . PRO A 1 114 ? 10.623 -2.568 -17.083 1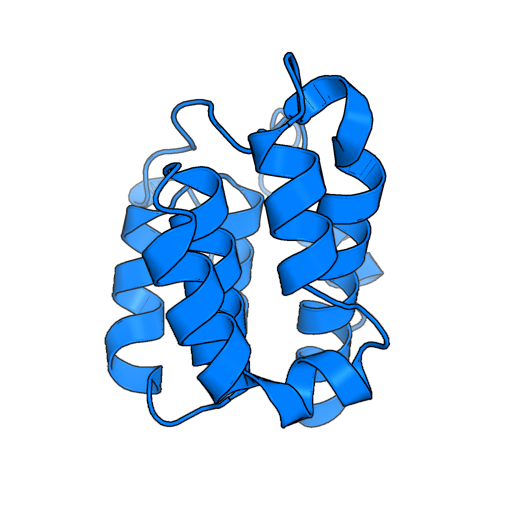.00 87.62 114 PRO A C 1
ATOM 906 O O . PRO A 1 114 ? 11.075 -1.454 -17.326 1.00 87.62 114 PRO A O 1
ATOM 909 N N . ASP A 1 115 ? 9.336 -2.781 -16.791 1.00 85.06 115 ASP A N 1
ATOM 910 C CA . ASP A 1 115 ? 8.300 -1.748 -16.741 1.00 85.06 115 ASP A CA 1
ATOM 911 C C . ASP A 1 115 ? 7.154 -2.188 -15.803 1.00 85.06 115 ASP A C 1
ATOM 913 O O . ASP A 1 115 ? 6.072 -2.592 -16.247 1.00 85.06 115 ASP A O 1
ATOM 917 N N . PRO A 1 116 ? 7.401 -2.241 -14.482 1.00 81.88 116 PRO A N 1
ATOM 918 C CA . PRO A 1 116 ? 6.400 -2.676 -13.508 1.00 81.88 116 PRO A CA 1
ATOM 919 C C . PRO A 1 116 ? 5.157 -1.774 -13.491 1.00 81.88 116 PRO A C 1
ATOM 921 O O . PRO A 1 116 ? 4.066 -2.275 -13.221 1.00 81.88 116 PRO A O 1
ATOM 924 N N . ASP A 1 117 ? 5.298 -0.493 -13.835 1.00 78.88 117 ASP A N 1
ATOM 925 C CA . ASP A 1 117 ? 4.198 0.479 -13.866 1.00 78.88 117 ASP A CA 1
ATOM 926 C C . ASP A 1 117 ? 3.138 0.092 -14.890 1.00 78.88 117 ASP A C 1
ATOM 928 O O . ASP A 1 117 ? 1.949 0.185 -14.605 1.00 78.88 117 ASP A O 1
ATOM 932 N N . ASN A 1 118 ? 3.543 -0.408 -16.056 1.00 79.81 118 ASN A N 1
ATOM 933 C CA . ASN A 1 118 ? 2.586 -0.846 -17.069 1.00 79.81 118 ASN A CA 1
ATOM 934 C C . ASN A 1 118 ? 2.195 -2.321 -16.926 1.00 79.81 118 ASN A C 1
ATOM 936 O O . ASN A 1 118 ? 1.059 -2.688 -17.222 1.00 79.81 118 ASN A O 1
ATOM 940 N N . LEU A 1 119 ? 3.117 -3.182 -16.487 1.00 83.25 119 LEU A N 1
ATOM 941 C CA . LEU A 1 119 ? 2.906 -4.635 -16.501 1.00 83.25 119 LEU A CA 1
ATOM 942 C C . LEU A 1 119 ? 2.267 -5.186 -15.223 1.00 83.25 119 LEU A C 1
ATOM 944 O O . LEU A 1 119 ? 1.699 -6.276 -15.262 1.00 83.25 119 LEU A O 1
ATOM 948 N N . LEU A 1 120 ? 2.376 -4.471 -14.099 1.00 88.06 120 LEU A N 1
ATOM 949 C CA . LEU A 1 120 ? 1.942 -4.939 -12.777 1.00 88.06 120 LEU A CA 1
ATOM 950 C C . LEU A 1 120 ? 1.016 -3.945 -12.057 1.00 88.06 120 LEU A C 1
ATOM 952 O O . LEU A 1 120 ? 0.662 -4.187 -10.903 1.00 88.06 120 LEU A O 1
ATOM 956 N N . ALA A 1 121 ? 0.601 -2.848 -12.705 1.00 87.19 121 ALA A N 1
ATOM 957 C CA . ALA A 1 121 ? -0.265 -1.833 -12.092 1.00 87.19 121 ALA A CA 1
ATOM 958 C C . ALA A 1 121 ? -1.525 -2.424 -11.447 1.00 87.19 121 ALA A C 1
ATOM 960 O O . ALA A 1 121 ? -1.853 -2.066 -10.315 1.00 87.19 121 ALA A O 1
ATOM 961 N N . ASP A 1 122 ? -2.206 -3.343 -12.135 1.00 89.81 122 ASP A N 1
ATOM 962 C CA . ASP A 1 122 ? -3.436 -3.954 -11.627 1.00 89.81 122 ASP A CA 1
ATOM 963 C C . ASP A 1 122 ? -3.185 -4.797 -10.371 1.00 89.81 122 ASP A C 1
ATOM 965 O O . ASP A 1 122 ? -3.937 -4.680 -9.402 1.00 89.81 122 ASP A O 1
ATOM 969 N N . ASP A 1 123 ? -2.106 -5.584 -10.345 1.00 92.62 123 ASP A N 1
ATOM 970 C CA . ASP A 1 123 ? -1.739 -6.418 -9.195 1.00 92.62 123 ASP A CA 1
ATOM 971 C C . ASP A 1 123 ? -1.346 -5.563 -7.986 1.00 92.62 123 ASP A C 1
ATOM 973 O O . ASP A 1 123 ? -1.811 -5.787 -6.867 1.00 92.62 123 ASP A O 1
ATOM 977 N N . LEU A 1 124 ? -0.525 -4.538 -8.209 1.00 92.88 124 LEU A N 1
ATOM 978 C CA . LEU A 1 124 ? -0.076 -3.627 -7.159 1.00 92.88 124 LEU A CA 1
ATOM 979 C C . LEU A 1 124 ? -1.235 -2.780 -6.606 1.00 92.88 124 LEU A C 1
ATOM 981 O O . LEU A 1 124 ? -1.306 -2.518 -5.402 1.00 92.88 124 LEU A O 1
ATOM 985 N N . LEU A 1 125 ? -2.174 -2.370 -7.465 1.00 92.00 125 LEU A N 1
ATOM 986 C CA . LEU A 1 125 ? -3.391 -1.685 -7.038 1.00 92.00 125 LEU A CA 1
ATOM 987 C C . LEU A 1 125 ? -4.336 -2.635 -6.291 1.00 92.00 125 LEU A C 1
ATOM 989 O O . LEU A 1 125 ? -4.957 -2.222 -5.310 1.00 92.00 125 LEU A O 1
ATOM 993 N N . ALA A 1 126 ? -4.470 -3.886 -6.735 1.00 94.81 126 ALA A N 1
ATOM 994 C CA . ALA A 1 126 ? -5.268 -4.900 -6.050 1.00 94.81 126 ALA A CA 1
ATOM 995 C C . ALA A 1 126 ? -4.713 -5.202 -4.651 1.00 94.81 126 ALA A C 1
ATOM 997 O O . ALA A 1 126 ? -5.488 -5.311 -3.697 1.00 94.81 126 ALA A O 1
ATOM 998 N N . GLU A 1 127 ? -3.390 -5.254 -4.501 1.00 96.94 127 GLU A N 1
ATOM 999 C CA . GLU A 1 127 ? -2.735 -5.404 -3.203 1.00 96.94 127 GLU A CA 1
ATOM 1000 C C . GLU A 1 127 ? -3.038 -4.230 -2.272 1.00 96.94 127 GLU A C 1
ATOM 1002 O O . GLU A 1 127 ? -3.535 -4.437 -1.161 1.00 96.94 127 GLU A O 1
ATOM 1007 N N . TRP A 1 128 ? -2.827 -2.997 -2.740 1.00 96.25 128 TRP A N 1
ATOM 1008 C CA . TRP A 1 128 ? -3.143 -1.804 -1.955 1.00 96.25 128 TRP A CA 1
ATOM 1009 C C . TRP A 1 128 ? -4.621 -1.778 -1.540 1.00 96.25 128 TRP A C 1
ATOM 1011 O O . TRP A 1 128 ? -4.934 -1.560 -0.369 1.00 96.25 128 TRP A O 1
ATOM 1021 N N . LYS A 1 129 ? -5.540 -2.074 -2.472 1.00 96.38 129 LYS A N 1
ATOM 1022 C CA . LYS A 1 129 ? -6.983 -2.132 -2.189 1.00 96.38 129 LYS A CA 1
ATOM 1023 C C . LYS A 1 129 ? -7.309 -3.174 -1.126 1.00 96.38 129 LYS A C 1
ATOM 1025 O O . LYS A 1 129 ? -8.134 -2.898 -0.264 1.00 96.38 129 LYS A O 1
ATOM 1030 N N . SER A 1 130 ? -6.673 -4.342 -1.176 1.00 97.88 130 SER A N 1
ATOM 1031 C CA . SER A 1 130 ? -6.931 -5.431 -0.229 1.00 97.88 130 SER A CA 1
ATOM 1032 C C . SER A 1 130 ? -6.468 -5.079 1.187 1.00 97.88 130 SER A C 1
ATOM 1034 O O . SER A 1 130 ? -7.174 -5.371 2.152 1.00 97.88 130 SER A O 1
ATOM 1036 N N . LEU A 1 131 ? -5.326 -4.395 1.320 1.00 97.81 131 LEU A N 1
ATOM 1037 C CA . LEU A 1 131 ? -4.844 -3.873 2.601 1.00 97.81 131 LEU A CA 1
ATOM 1038 C C . LEU A 1 131 ? -5.780 -2.795 3.170 1.00 97.81 131 LEU A C 1
ATOM 1040 O O . LEU A 1 131 ? -6.131 -2.831 4.349 1.00 97.81 131 LEU A O 1
ATOM 1044 N N . VAL A 1 132 ? -6.207 -1.850 2.330 1.00 97.06 132 VAL A N 1
ATOM 1045 C CA . VAL A 1 132 ? -7.128 -0.771 2.720 1.00 97.06 132 VAL A CA 1
ATOM 1046 C C . VAL A 1 132 ? -8.492 -1.319 3.115 1.00 97.06 132 VAL A C 1
ATOM 1048 O O . VAL A 1 132 ? -9.048 -0.911 4.130 1.00 97.06 132 VAL A O 1
ATOM 1051 N N . ASP A 1 133 ? -9.021 -2.270 2.351 1.00 97.31 133 ASP A N 1
ATOM 1052 C CA . ASP A 1 133 ? -10.292 -2.920 2.648 1.00 97.31 133 ASP A CA 1
ATOM 1053 C C . ASP A 1 133 ? -10.238 -3.714 3.961 1.00 97.31 133 ASP A C 1
ATOM 1055 O O . ASP A 1 133 ? -11.166 -3.639 4.768 1.00 97.31 133 ASP A O 1
ATOM 1059 N N . LEU A 1 134 ? -9.129 -4.419 4.225 1.00 97.25 134 LEU A N 1
ATOM 1060 C CA . LEU A 1 134 ? -8.896 -5.054 5.521 1.00 97.25 134 LEU A CA 1
ATOM 1061 C C . LEU A 1 134 ? -8.932 -4.018 6.652 1.00 97.25 134 LEU A C 1
ATOM 1063 O O . LEU A 1 134 ? -9.617 -4.236 7.651 1.00 97.25 134 LEU A O 1
ATOM 1067 N N . ARG A 1 135 ? -8.242 -2.882 6.488 1.00 96.69 135 ARG A N 1
ATOM 1068 C CA . ARG A 1 135 ? -8.212 -1.826 7.506 1.00 96.69 135 ARG A CA 1
ATOM 1069 C C . ARG A 1 135 ? -9.590 -1.210 7.739 1.00 96.69 135 ARG A C 1
ATOM 1071 O O . ARG A 1 135 ? -9.992 -1.056 8.886 1.00 96.69 135 ARG A O 1
ATOM 1078 N N . LEU A 1 136 ? -10.334 -0.908 6.677 1.00 95.69 136 LEU A N 1
ATOM 1079 C CA . LEU A 1 136 ? -11.696 -0.378 6.776 1.00 95.69 136 LEU A CA 1
ATOM 1080 C C . LEU A 1 136 ? -12.624 -1.350 7.520 1.00 95.69 136 LEU A C 1
ATOM 1082 O O . LEU A 1 136 ? -13.338 -0.928 8.425 1.00 95.69 136 LEU A O 1
ATOM 1086 N N . ARG A 1 137 ? -12.545 -2.658 7.233 1.00 94.94 137 ARG A N 1
ATOM 1087 C CA . ARG A 1 137 ? -13.308 -3.691 7.960 1.00 94.94 137 ARG A CA 1
ATOM 1088 C C . ARG A 1 137 ? -12.964 -3.779 9.448 1.00 94.94 137 ARG A C 1
ATOM 1090 O O . ARG A 1 137 ? -13.821 -4.146 10.244 1.00 94.94 137 ARG A O 1
ATOM 1097 N N . GLN A 1 138 ? -11.728 -3.472 9.835 1.00 94.31 138 GLN A N 1
ATOM 1098 C CA . GLN A 1 138 ? -11.324 -3.430 11.245 1.00 94.31 138 GLN A CA 1
ATOM 1099 C C . GLN A 1 138 ? -11.851 -2.189 11.985 1.00 94.31 138 GLN A C 1
ATOM 1101 O O . GLN A 1 138 ? -11.919 -2.213 13.213 1.00 94.31 138 GLN A O 1
ATOM 1106 N N . LEU A 1 139 ? -12.194 -1.114 11.265 1.00 92.81 139 LEU A N 1
ATOM 1107 C CA . LEU A 1 139 ? -12.689 0.140 11.844 1.00 92.81 139 LEU A CA 1
ATOM 1108 C C . LEU A 1 139 ? -14.214 0.158 12.056 1.00 92.81 139 LEU A C 1
ATOM 1110 O O . LEU A 1 139 ? -14.673 0.892 12.931 1.00 92.81 139 LEU A O 1
ATOM 1114 N N . GLY A 1 140 ? -14.982 -0.645 11.307 1.00 83.00 140 GLY A N 1
ATOM 1115 C CA . GLY A 1 140 ? -16.447 -0.739 11.421 1.00 83.00 140 GLY A CA 1
ATOM 1116 C C . GLY A 1 140 ? -17.159 -0.762 10.078 1.00 83.00 140 GLY A C 1
ATOM 1117 O O . GLY A 1 140 ? -17.281 0.317 9.452 1.00 83.00 140 GLY A O 1
#

Radius of gyration: 13.79 Å; chains: 1; bounding box: 33×34×33 Å

Sequence (140 aa):
MTVGELLAELRNAKPDFVPFQPYVCGMPTADVPTGHDDPMLRAAIHVYFGDQNGAHDQLQPLEAMPEASYLHGIIHRREGDFWNANYWFRQARSIARQIGIDPEDLTERVQASPDPDNLLADDLLAEWKSLVDLRLRQLG